Protein AF-A0A9D8L151-F1 (afdb_monomer)

Solvent-accessible surface area (backbone atoms only — not comparable to full-atom values): 4338 Å² total; per-residue (Å²): 138,76,75,86,80,45,41,68,56,51,57,60,62,44,51,64,57,49,52,53,37,49,52,52,35,46,48,28,48,47,51,42,46,47,45,30,35,67,76,64,43,23,74,76,38,93,86,62,50,52,53,70,59,33,50,53,51,35,48,53,39,48,54,51,41,56,62,64,67,51,81,62,75,66,85,127

Sequence (76 aa):
LLGAITGTDFNRAKTIAIVGLSLGFLLYAVGFVAVGGEWFAMWQSQIWNGQQKAFEFLTMISAVLIFLA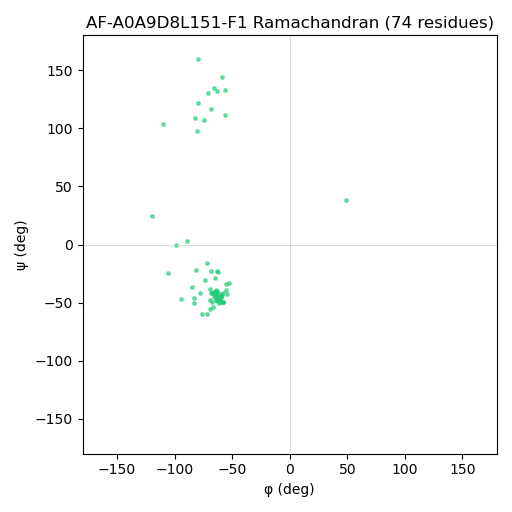LPDTAVD

Secondary structure (DSSP, 8-state):
------HHHHHHHHHHHHHHHHHHHHIIIIIIIIIIIIIS-GGG-TTT--HHHHHHHHHHHHHHHHHHHS------

Structure (mmCIF, N/CA/C/O backbone):
data_AF-A0A9D8L151-F1
#
_entry.id   AF-A0A9D8L151-F1
#
loop_
_atom_site.group_PDB
_atom_site.id
_atom_site.type_symbol
_atom_site.label_atom_id
_a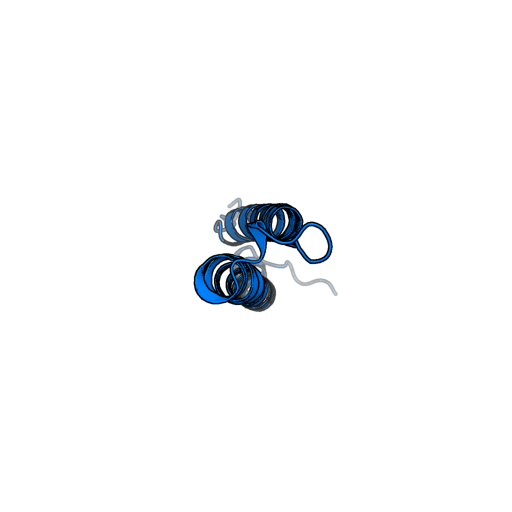tom_site.label_alt_id
_atom_site.label_comp_id
_atom_site.label_asym_id
_atom_site.label_entity_id
_atom_site.label_seq_id
_atom_site.pdbx_PDB_ins_code
_atom_site.Cartn_x
_atom_site.Cartn_y
_atom_site.Cartn_z
_atom_site.occupancy
_atom_site.B_iso_or_equiv
_atom_site.auth_seq_id
_atom_site.auth_comp_id
_atom_site.auth_asym_id
_atom_site.auth_atom_id
_atom_site.pdbx_PDB_model_num
ATOM 1 N N . LEU A 1 1 ? 30.181 -6.294 -18.222 1.00 50.25 1 LEU A N 1
ATOM 2 C CA . LEU A 1 1 ? 29.384 -7.191 -17.348 1.00 50.25 1 LEU A CA 1
ATOM 3 C C . LEU A 1 1 ? 28.153 -6.522 -16.733 1.00 50.25 1 LEU A C 1
ATOM 5 O O . LEU A 1 1 ? 27.329 -7.234 -16.184 1.00 50.25 1 LEU A O 1
ATOM 9 N N . LEU A 1 2 ? 27.953 -5.212 -16.902 1.00 60.62 2 LEU A N 1
ATOM 10 C CA . LEU A 1 2 ? 26.629 -4.601 -16.792 1.00 60.62 2 LEU A CA 1
ATOM 11 C C . LEU A 1 2 ? 26.244 -4.180 -18.209 1.00 60.62 2 LEU A C 1
ATOM 13 O O . LEU A 1 2 ? 26.848 -3.260 -18.755 1.00 60.62 2 LEU A O 1
ATOM 17 N N . GLY A 1 3 ? 25.353 -4.932 -18.857 1.00 63.84 3 GLY A N 1
ATOM 18 C CA . GLY A 1 3 ? 24.691 -4.419 -20.057 1.00 63.84 3 GLY A CA 1
ATOM 19 C C . GLY A 1 3 ? 23.951 -3.138 -19.676 1.00 63.84 3 GLY A C 1
ATOM 20 O O . GLY A 1 3 ? 23.476 -3.037 -18.544 1.00 63.84 3 GLY A O 1
ATOM 21 N N . ALA A 1 4 ? 23.912 -2.150 -20.569 1.00 75.00 4 ALA A N 1
ATOM 22 C CA . ALA A 1 4 ? 23.177 -0.917 -20.316 1.00 75.00 4 ALA A CA 1
ATOM 23 C C . ALA A 1 4 ? 21.714 -1.273 -20.001 1.00 75.00 4 ALA A C 1
ATOM 25 O O . ALA A 1 4 ? 21.010 -1.789 -20.865 1.00 75.00 4 ALA A O 1
ATOM 26 N N . ILE A 1 5 ? 21.284 -1.065 -18.753 1.00 79.00 5 ILE A N 1
ATOM 27 C CA . ILE A 1 5 ? 19.882 -1.228 -18.367 1.00 79.00 5 ILE A CA 1
ATOM 28 C C . ILE A 1 5 ? 19.124 -0.108 -19.068 1.00 79.00 5 ILE A C 1
ATOM 30 O O . ILE A 1 5 ? 19.390 1.068 -18.817 1.00 79.00 5 ILE A O 1
ATOM 34 N N . THR A 1 6 ? 18.217 -0.469 -19.969 1.00 85.88 6 THR A N 1
ATOM 35 C CA . THR A 1 6 ? 17.401 0.522 -20.671 1.00 85.88 6 THR A CA 1
ATOM 36 C C . THR A 1 6 ? 16.252 0.996 -19.781 1.00 85.88 6 THR A C 1
ATOM 38 O O . THR A 1 6 ? 15.838 0.298 -18.850 1.00 85.88 6 THR A O 1
ATOM 41 N N . GLY A 1 7 ? 15.677 2.164 -20.088 1.00 85.25 7 GLY A N 1
ATOM 42 C CA . GLY A 1 7 ? 14.455 2.627 -19.419 1.00 85.25 7 GLY A CA 1
ATOM 43 C C . GLY A 1 7 ? 13.314 1.603 -19.520 1.00 85.25 7 GLY A C 1
ATOM 44 O O . GLY A 1 7 ? 12.565 1.405 -18.567 1.00 85.25 7 GLY A O 1
ATOM 45 N N . THR A 1 8 ? 13.221 0.867 -20.631 1.00 89.00 8 THR A N 1
ATOM 46 C CA . THR A 1 8 ? 12.240 -0.214 -20.819 1.00 89.00 8 THR A CA 1
ATOM 47 C C . THR A 1 8 ? 12.474 -1.386 -19.862 1.00 89.00 8 THR A C 1
ATOM 49 O O . THR A 1 8 ? 11.519 -1.880 -19.256 1.00 89.00 8 THR A O 1
ATOM 52 N N . ASP A 1 9 ? 13.730 -1.808 -19.678 1.00 90.12 9 ASP A N 1
ATOM 53 C CA . ASP A 1 9 ? 14.077 -2.891 -18.746 1.00 90.12 9 ASP A CA 1
ATOM 54 C C . ASP A 1 9 ? 13.757 -2.503 -17.300 1.00 90.12 9 ASP A C 1
ATOM 56 O O . ASP A 1 9 ? 13.184 -3.301 -16.551 1.00 90.12 9 ASP A O 1
ATOM 60 N N . PHE A 1 10 ? 14.055 -1.255 -16.923 1.00 89.00 10 PHE A N 1
ATOM 61 C CA . PHE A 1 10 ? 13.705 -0.725 -15.608 1.00 89.00 10 PHE A CA 1
ATOM 62 C C . PHE A 1 10 ? 12.186 -0.679 -15.406 1.00 89.00 10 PHE A C 1
ATOM 64 O O . PHE A 1 10 ? 11.681 -1.204 -14.413 1.00 89.00 10 PHE A O 1
ATOM 71 N N . ASN A 1 11 ? 11.439 -0.149 -16.381 1.00 92.06 11 ASN A N 1
ATOM 72 C CA . ASN A 1 11 ? 9.976 -0.119 -16.336 1.00 92.06 11 ASN A CA 1
ATOM 73 C C . ASN A 1 11 ? 9.365 -1.513 -16.144 1.00 92.06 11 ASN A C 1
ATOM 75 O O . ASN A 1 11 ? 8.433 -1.669 -15.353 1.00 92.06 11 ASN A O 1
ATOM 79 N N . ARG A 1 12 ? 9.928 -2.541 -16.787 1.00 92.50 12 ARG A N 1
ATOM 80 C CA . ARG A 1 12 ? 9.486 -3.929 -16.608 1.00 92.50 12 ARG A CA 1
ATOM 81 C C . ARG A 1 12 ? 9.824 -4.487 -15.222 1.00 92.50 12 ARG A C 1
ATOM 83 O O . ARG A 1 12 ? 9.020 -5.220 -14.647 1.00 92.50 12 ARG A O 1
ATOM 90 N N . ALA A 1 13 ? 10.984 -4.149 -14.664 1.00 93.50 13 ALA A N 1
ATOM 91 C CA . ALA A 1 13 ? 11.386 -4.610 -13.335 1.00 93.50 13 ALA A CA 1
ATOM 92 C C . ALA A 1 13 ? 10.477 -4.067 -12.213 1.00 93.50 13 ALA A C 1
ATOM 94 O O . ALA A 1 13 ? 10.261 -4.749 -11.207 1.00 93.50 13 ALA A O 1
ATOM 95 N N . LYS A 1 14 ? 9.877 -2.881 -12.401 1.00 95.31 14 LYS A N 1
ATOM 96 C CA . LYS A 1 14 ? 8.971 -2.254 -11.421 1.00 95.31 14 LYS A CA 1
ATOM 97 C C . LYS A 1 14 ? 7.697 -3.057 -11.145 1.00 95.31 14 LYS A C 1
ATOM 99 O O . LYS A 1 14 ? 7.123 -2.907 -10.067 1.00 95.31 14 LYS A O 1
ATOM 104 N N . THR A 1 15 ? 7.260 -3.936 -12.054 1.00 96.00 15 THR A N 1
ATOM 105 C CA . THR A 1 15 ? 5.990 -4.674 -11.922 1.00 96.00 15 THR A CA 1
ATOM 106 C C . THR A 1 15 ? 5.880 -5.444 -10.606 1.00 96.00 15 THR A C 1
ATOM 108 O O . THR A 1 15 ? 4.838 -5.390 -9.960 1.00 96.00 15 THR A O 1
ATOM 111 N N . ILE A 1 16 ? 6.947 -6.118 -10.168 1.00 97.69 16 ILE A N 1
ATOM 112 C CA . ILE A 1 16 ? 6.921 -6.905 -8.923 1.00 97.69 16 ILE A CA 1
ATOM 113 C C . ILE A 1 16 ? 6.682 -5.993 -7.713 1.00 97.69 16 ILE A C 1
ATOM 115 O O . ILE A 1 16 ? 5.854 -6.298 -6.854 1.00 97.69 16 ILE A O 1
ATOM 119 N N . ALA A 1 17 ? 7.363 -4.848 -7.668 1.00 97.75 17 ALA A N 1
ATOM 120 C CA . ALA A 1 17 ? 7.195 -3.869 -6.603 1.00 97.75 17 ALA A CA 1
ATOM 121 C C . ALA A 1 17 ? 5.797 -3.226 -6.632 1.00 97.75 17 ALA A C 1
ATOM 123 O O . ALA A 1 17 ? 5.166 -3.112 -5.585 1.00 97.75 17 ALA A O 1
ATOM 124 N N . ILE A 1 18 ? 5.269 -2.892 -7.815 1.00 98.25 18 ILE A N 1
ATOM 125 C CA . ILE A 1 18 ? 3.902 -2.369 -7.985 1.00 98.25 18 ILE A CA 1
ATOM 126 C C . ILE A 1 18 ? 2.860 -3.371 -7.475 1.00 98.25 18 ILE A C 1
ATOM 128 O O . ILE A 1 18 ? 1.929 -2.976 -6.772 1.00 98.25 18 ILE A O 1
ATOM 132 N N . VAL A 1 19 ? 3.020 -4.665 -7.772 1.00 98.44 19 VAL A N 1
ATOM 133 C CA . VAL A 1 19 ? 2.123 -5.717 -7.267 1.00 98.44 19 VAL A CA 1
ATOM 134 C C . VAL A 1 19 ? 2.191 -5.799 -5.742 1.00 98.44 19 VAL A C 1
ATOM 136 O O . VAL A 1 19 ? 1.150 -5.775 -5.088 1.00 98.44 19 VAL A O 1
ATOM 139 N N . GLY A 1 20 ? 3.393 -5.835 -5.160 1.00 98.44 20 GLY A N 1
ATOM 140 C CA . GLY A 1 20 ? 3.567 -5.874 -3.704 1.00 98.44 20 GLY A CA 1
ATOM 141 C C . GLY A 1 20 ? 2.961 -4.658 -2.996 1.00 98.44 20 GLY A C 1
ATOM 142 O O . GLY A 1 20 ? 2.228 -4.810 -2.019 1.00 98.44 20 GLY A O 1
ATOM 143 N N . LEU A 1 21 ? 3.198 -3.457 -3.525 1.00 98.56 21 LEU A N 1
ATOM 144 C CA . LEU A 1 21 ? 2.621 -2.214 -3.009 1.00 98.56 21 LEU A CA 1
ATOM 145 C C . LEU A 1 21 ? 1.095 -2.195 -3.147 1.00 98.56 21 LEU A C 1
ATOM 147 O O . LEU A 1 21 ? 0.409 -1.766 -2.226 1.00 98.56 21 LEU A O 1
ATOM 151 N N . SER A 1 22 ? 0.554 -2.715 -4.250 1.00 98.62 22 SER A N 1
ATOM 152 C CA . SER A 1 22 ? -0.896 -2.817 -4.461 1.00 98.62 22 SER A CA 1
ATOM 153 C C . SER A 1 22 ? -1.549 -3.781 -3.466 1.00 98.62 22 SER A C 1
ATOM 155 O O . SER A 1 22 ? -2.599 -3.474 -2.906 1.00 98.62 22 SER A O 1
ATOM 157 N N . LEU A 1 23 ? -0.911 -4.921 -3.181 1.00 98.75 23 LEU A N 1
ATOM 158 C CA . LEU A 1 23 ? -1.367 -5.846 -2.138 1.00 98.75 23 LEU A CA 1
ATOM 159 C C . LEU A 1 23 ? -1.309 -5.201 -0.747 1.00 98.75 23 LEU A C 1
ATOM 161 O O . LEU A 1 23 ? -2.255 -5.340 0.027 1.00 98.75 23 LEU A O 1
ATOM 165 N N . GLY A 1 24 ? -0.244 -4.453 -0.447 1.00 98.50 24 GLY A N 1
ATOM 166 C CA . GLY A 1 24 ? -0.142 -3.669 0.785 1.00 98.50 24 GLY A CA 1
ATOM 167 C C . GLY A 1 24 ? -1.246 -2.613 0.898 1.00 98.50 24 GLY A C 1
ATOM 168 O O . GLY A 1 24 ? -1.887 -2.500 1.940 1.00 98.50 24 GLY A O 1
ATOM 169 N N . PHE A 1 25 ? -1.524 -1.886 -0.186 1.00 98.62 25 PH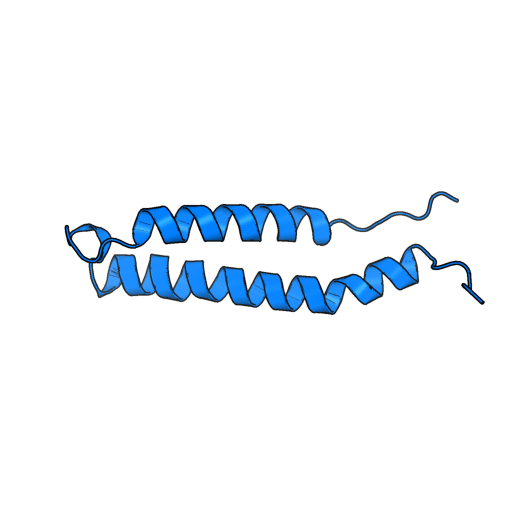E A N 1
ATOM 170 C CA . PHE A 1 25 ? -2.610 -0.909 -0.245 1.00 98.62 25 PHE A CA 1
ATOM 171 C C . PHE A 1 25 ? -3.953 -1.573 0.068 1.00 98.62 25 PHE A C 1
ATOM 173 O O . PHE A 1 25 ? -4.679 -1.102 0.941 1.00 98.62 25 PHE A O 1
ATOM 180 N N . LEU A 1 26 ? -4.263 -2.697 -0.587 1.00 98.56 26 LEU A N 1
ATOM 181 C CA . LEU A 1 26 ? -5.505 -3.437 -0.357 1.00 98.56 26 LEU A CA 1
ATOM 182 C C . LEU A 1 26 ? -5.603 -3.972 1.074 1.00 98.56 26 LEU A C 1
ATOM 184 O O . LEU A 1 26 ? -6.672 -3.886 1.673 1.00 98.56 26 LEU A O 1
ATOM 188 N N . LEU A 1 27 ? -4.507 -4.472 1.647 1.00 98.44 27 LEU A N 1
ATOM 189 C CA . LEU A 1 27 ? -4.483 -4.947 3.030 1.00 98.44 27 LEU A CA 1
ATOM 190 C C . LEU A 1 27 ? -4.904 -3.846 4.013 1.00 98.44 27 LEU A C 1
ATOM 192 O O . LEU A 1 27 ? -5.767 -4.080 4.858 1.00 98.44 27 LEU A O 1
ATOM 196 N N . TYR A 1 28 ? -4.327 -2.648 3.901 1.00 98.38 28 TYR A N 1
ATOM 197 C CA . TYR A 1 28 ? -4.641 -1.553 4.822 1.00 98.38 28 TYR A CA 1
ATOM 198 C C . TYR A 1 28 ? -5.978 -0.876 4.505 1.00 98.38 28 TYR A C 1
ATOM 200 O O . TYR A 1 28 ? -6.757 -0.624 5.425 1.00 98.38 28 TYR A O 1
ATOM 208 N N . ALA A 1 29 ? -6.290 -0.636 3.230 1.00 98.00 29 ALA A N 1
ATOM 209 C CA . ALA A 1 29 ? -7.551 -0.015 2.828 1.00 98.00 29 ALA A CA 1
ATOM 210 C C . ALA A 1 29 ? -8.757 -0.922 3.111 1.00 98.00 29 ALA A C 1
ATOM 212 O O . ALA A 1 29 ? -9.735 -0.490 3.716 1.00 98.00 29 ALA A O 1
ATOM 213 N N . VAL A 1 30 ? -8.697 -2.190 2.705 1.00 98.00 30 VAL A N 1
ATOM 214 C CA . VAL A 1 30 ? -9.825 -3.112 2.878 1.00 98.00 30 VAL A CA 1
ATOM 215 C C . VAL A 1 30 ? -9.817 -3.704 4.280 1.00 98.00 30 VAL A C 1
ATOM 217 O O . VAL A 1 30 ? -10.830 -3.643 4.965 1.00 98.00 30 VAL A O 1
ATOM 220 N N . GLY A 1 31 ? -8.690 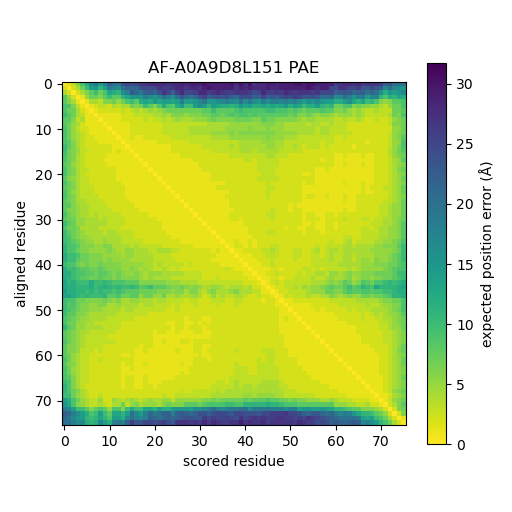-4.248 4.740 1.00 97.38 31 GLY A N 1
ATOM 221 C CA . GLY A 1 31 ? -8.629 -4.957 6.021 1.00 97.38 31 GLY A CA 1
ATOM 222 C C . GLY A 1 31 ? -8.797 -4.041 7.233 1.00 97.38 31 GLY A C 1
ATOM 223 O O . GLY A 1 31 ? -9.597 -4.328 8.120 1.00 97.38 31 GLY A O 1
ATOM 224 N N . PHE A 1 32 ? -8.071 -2.923 7.277 1.00 96.44 32 PHE A N 1
ATOM 225 C CA . PHE A 1 32 ? -8.072 -2.058 8.460 1.00 96.44 32 PHE A CA 1
ATOM 226 C C . PHE A 1 32 ? -9.074 -0.914 8.366 1.00 96.44 32 PHE A C 1
ATOM 228 O O . PHE A 1 32 ? -9.803 -0.685 9.328 1.00 96.44 32 PHE A O 1
ATOM 235 N N . VAL A 1 33 ? -9.127 -0.200 7.237 1.00 96.75 33 VAL A N 1
ATOM 236 C CA . VAL A 1 33 ? -10.031 0.952 7.105 1.00 96.75 33 VAL A CA 1
ATOM 237 C C . VAL A 1 33 ? -11.472 0.487 6.901 1.00 96.75 33 VAL A C 1
ATOM 239 O O . VAL A 1 33 ? -12.312 0.788 7.740 1.00 96.75 33 VAL A O 1
ATOM 242 N N . ALA A 1 34 ? -11.764 -0.280 5.846 1.00 96.62 34 ALA A N 1
ATOM 243 C CA . ALA A 1 34 ? -13.137 -0.700 5.564 1.00 96.62 34 ALA A CA 1
ATOM 244 C C . ALA A 1 34 ? -13.641 -1.749 6.569 1.00 96.62 34 ALA A C 1
ATOM 246 O O . ALA A 1 34 ? -14.608 -1.509 7.280 1.00 96.62 34 ALA A O 1
ATOM 247 N N . VAL A 1 35 ? -12.980 -2.903 6.672 1.00 97.56 35 VAL A N 1
ATOM 248 C CA . VAL A 1 35 ? -13.434 -3.993 7.549 1.00 97.56 35 VAL A CA 1
ATOM 249 C C . VAL A 1 35 ? -13.267 -3.614 9.022 1.00 97.56 35 VAL A C 1
ATOM 251 O O . VAL A 1 35 ? -14.242 -3.626 9.770 1.00 97.56 35 VAL A O 1
ATOM 254 N N . GLY A 1 36 ? -12.057 -3.240 9.447 1.00 95.25 36 GLY A N 1
ATOM 255 C CA . GLY A 1 36 ? -11.793 -2.841 10.833 1.00 95.25 36 GLY A CA 1
ATOM 256 C C . GLY A 1 36 ? -12.595 -1.610 11.270 1.00 95.25 36 GLY A C 1
ATOM 257 O O . GLY A 1 36 ? -13.255 -1.636 12.310 1.00 95.25 36 GLY A O 1
ATOM 258 N N . GLY A 1 37 ? -12.564 -0.538 10.481 1.00 94.75 37 GLY A N 1
ATOM 259 C CA . GLY A 1 37 ? -13.256 0.711 10.795 1.00 94.75 37 GLY A CA 1
ATOM 260 C C . GLY A 1 37 ? -14.779 0.579 10.775 1.00 94.75 37 GLY A C 1
ATOM 261 O O . GLY A 1 37 ? -15.416 0.905 11.776 1.00 94.75 37 GLY A O 1
ATOM 262 N N . GLU A 1 38 ? -15.359 0.081 9.680 1.00 94.69 38 GLU A N 1
ATOM 263 C CA . GLU A 1 38 ? -16.816 0.109 9.482 1.00 94.69 38 GLU A CA 1
ATOM 264 C C . GLU A 1 38 ? -17.537 -1.055 10.171 1.00 94.69 38 GLU A C 1
ATOM 266 O O . GLU A 1 38 ? -18.547 -0.840 10.838 1.00 94.69 38 GLU A O 1
ATOM 271 N N . TRP A 1 39 ? -17.046 -2.294 10.044 1.00 95.69 39 TRP A N 1
ATOM 272 C CA . TRP A 1 39 ? -17.766 -3.462 10.583 1.00 95.69 39 TRP A CA 1
ATOM 273 C C . TRP A 1 39 ? -17.471 -3.720 12.055 1.00 95.69 39 TRP A C 1
ATOM 275 O O . TRP A 1 39 ? -18.364 -4.128 12.796 1.00 95.6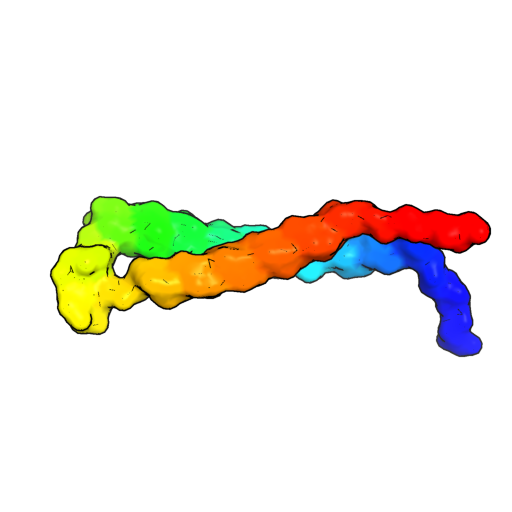9 39 TRP A O 1
ATOM 285 N N . PHE A 1 40 ? -16.231 -3.485 12.486 1.00 94.44 40 PHE A N 1
ATOM 286 C CA . PHE A 1 40 ? -15.816 -3.719 13.871 1.00 94.44 40 PHE A CA 1
ATOM 287 C C . PHE A 1 40 ? -15.798 -2.449 14.726 1.00 94.44 40 PHE A C 1
ATOM 289 O O . PHE A 1 40 ? -15.466 -2.531 15.909 1.00 94.44 40 PHE A O 1
ATOM 296 N N . ALA A 1 41 ? -16.142 -1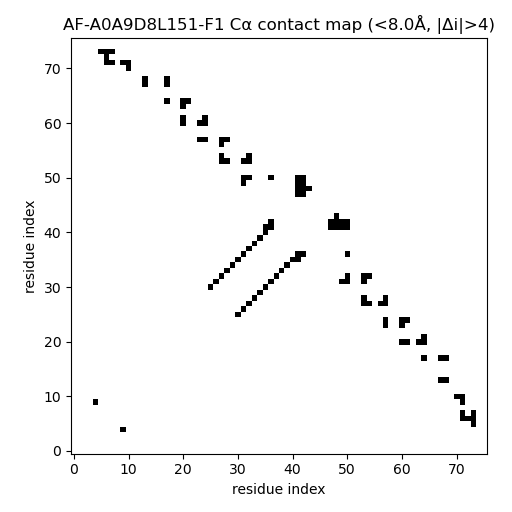.287 14.155 1.00 95.00 41 ALA A N 1
ATOM 297 C CA . ALA A 1 41 ? -16.090 0.007 14.836 1.00 95.00 41 ALA A CA 1
ATOM 298 C C . ALA A 1 41 ? -14.741 0.245 15.545 1.00 95.00 41 ALA A C 1
ATOM 300 O O . ALA A 1 41 ? -14.691 0.800 16.645 1.00 95.00 41 ALA A O 1
ATOM 301 N N . MET A 1 42 ? -13.631 -0.181 14.923 1.00 95.75 42 MET A N 1
ATOM 302 C CA . MET A 1 42 ? -12.280 -0.147 15.506 1.00 95.75 42 MET A CA 1
ATOM 303 C C . MET A 1 42 ? -11.900 1.246 16.032 1.00 95.75 42 MET A C 1
ATOM 305 O O . MET A 1 42 ? -11.223 1.374 17.052 1.00 95.75 42 MET A O 1
ATOM 309 N N . TRP A 1 43 ? -12.395 2.294 15.375 1.00 92.00 43 TRP A N 1
ATOM 310 C CA . TRP A 1 43 ? -12.202 3.690 15.759 1.00 92.00 43 TRP A CA 1
ATOM 311 C C . TRP A 1 43 ? -12.782 4.059 17.138 1.00 92.00 43 TRP A C 1
ATOM 313 O O . TRP A 1 43 ? -12.297 5.007 17.755 1.00 92.00 43 TRP A O 1
ATOM 323 N N . GLN A 1 44 ? -13.776 3.324 17.653 1.00 93.69 44 GLN A N 1
ATOM 324 C CA . GLN A 1 44 ? -14.362 3.569 18.980 1.00 93.69 44 GLN A CA 1
ATOM 325 C C . GLN A 1 44 ? -13.537 2.967 20.125 1.00 93.69 44 GLN A C 1
ATOM 327 O O . GLN A 1 44 ? -13.656 3.397 21.274 1.00 93.69 44 GLN A O 1
ATOM 332 N N . SER A 1 45 ? -12.698 1.969 19.840 1.00 92.81 45 SER A N 1
ATOM 333 C CA . SER A 1 45 ? -11.956 1.244 20.870 1.00 92.81 45 SER A CA 1
ATOM 334 C C . SER A 1 45 ? -10.725 2.015 21.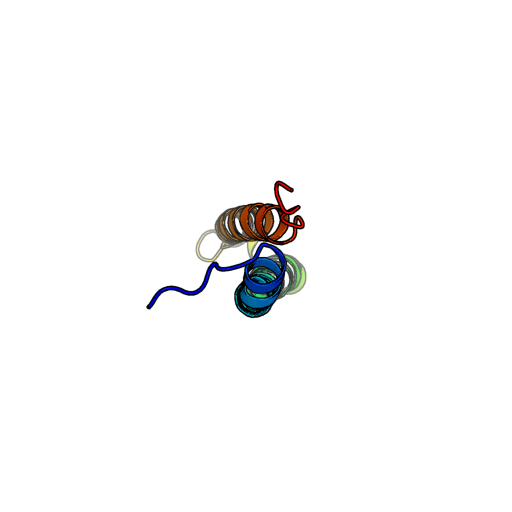343 1.00 92.81 45 SER A C 1
ATOM 336 O O . SER A 1 45 ? -9.813 2.270 20.571 1.00 92.81 45 SER A O 1
ATOM 338 N N . GLN A 1 46 ? -10.619 2.316 22.637 1.00 90.06 46 GLN A N 1
ATOM 339 C CA . GLN A 1 46 ? -9.439 3.007 23.191 1.00 90.06 46 GLN A CA 1
ATOM 340 C C . GLN A 1 46 ? -8.161 2.152 23.172 1.00 90.06 46 GLN A C 1
ATOM 342 O O . GLN A 1 46 ? -7.056 2.682 23.199 1.00 90.06 46 GLN A O 1
ATOM 347 N N . ILE A 1 47 ? -8.310 0.826 23.129 1.00 91.50 47 ILE A N 1
ATOM 348 C CA . ILE A 1 47 ? -7.199 -0.135 23.206 1.00 91.50 47 ILE A CA 1
ATOM 349 C C . ILE A 1 47 ? -6.873 -0.792 21.862 1.00 91.50 47 ILE A C 1
ATOM 351 O O . ILE A 1 47 ? -5.745 -1.225 21.657 1.00 91.50 47 ILE A O 1
ATOM 355 N N . TRP A 1 48 ? -7.840 -0.855 20.943 1.00 88.31 48 TRP A N 1
ATOM 356 C CA . TRP A 1 48 ? -7.700 -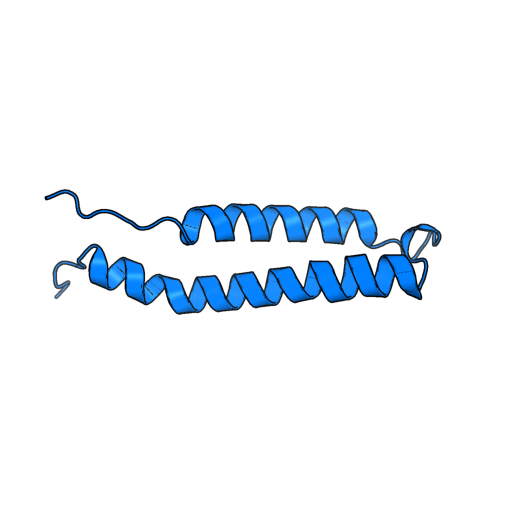1.521 19.645 1.00 88.31 48 TRP A CA 1
ATOM 357 C C . TRP A 1 48 ? -7.907 -0.568 18.459 1.00 88.31 48 TRP A C 1
ATOM 359 O O . TRP A 1 48 ? -8.236 -1.023 17.373 1.00 88.31 48 TRP A O 1
ATOM 369 N N . ASN A 1 49 ? -7.703 0.744 18.613 1.00 94.38 49 ASN A N 1
ATOM 370 C CA . ASN A 1 49 ? -7.814 1.679 17.488 1.00 94.38 49 ASN A CA 1
ATOM 371 C C . ASN A 1 49 ? -6.548 1.687 16.616 1.00 94.38 49 ASN A C 1
ATOM 373 O O . ASN A 1 49 ? -5.569 2.380 16.895 1.00 94.38 49 ASN A O 1
ATOM 377 N N . GLY A 1 50 ? -6.598 0.934 15.517 1.00 94.44 50 GLY A N 1
ATOM 378 C CA . GLY A 1 50 ? -5.565 0.921 14.481 1.00 94.44 50 GLY A CA 1
ATOM 379 C C . GLY A 1 50 ? -5.758 1.948 13.360 1.00 94.44 50 GLY A C 1
ATOM 380 O O . GLY A 1 50 ? -4.964 1.949 12.422 1.00 94.44 50 GLY A O 1
ATOM 381 N N . GLN A 1 51 ? -6.781 2.810 13.409 1.00 94.56 51 GLN A N 1
ATOM 382 C CA . GLN A 1 51 ? -7.202 3.645 12.273 1.00 94.56 51 GLN A CA 1
ATOM 383 C C . GLN A 1 51 ? -6.101 4.613 11.824 1.00 94.56 51 GLN A C 1
ATOM 385 O O . GLN A 1 51 ? -5.767 4.678 10.641 1.00 94.56 51 GLN A O 1
ATOM 390 N N . GLN A 1 52 ? -5.483 5.316 12.778 1.00 95.44 52 GLN A N 1
ATOM 391 C CA . GLN A 1 52 ? -4.405 6.262 12.486 1.00 95.44 52 GLN A CA 1
ATOM 392 C C . GLN A 1 52 ? -3.186 5.555 11.881 1.00 95.44 52 GLN A C 1
ATOM 394 O O . GLN A 1 52 ? -2.593 6.039 10.921 1.00 95.44 52 GLN A O 1
ATOM 399 N N . LYS A 1 53 ? -2.832 4.376 12.403 1.00 96.75 53 LYS A N 1
ATOM 400 C CA . LYS A 1 53 ? -1.712 3.588 11.875 1.00 96.75 53 LYS A CA 1
ATOM 401 C C . LYS A 1 53 ? -2.008 3.045 10.486 1.00 96.75 53 LYS A C 1
ATOM 403 O O . LYS A 1 53 ? -1.152 3.143 9.612 1.00 96.75 53 LYS A O 1
ATOM 408 N N . ALA A 1 54 ? -3.221 2.554 10.248 1.00 97.19 54 ALA A N 1
ATOM 409 C CA . ALA A 1 54 ? -3.649 2.144 8.919 1.00 97.19 54 ALA A CA 1
ATOM 410 C C . ALA A 1 54 ? -3.555 3.302 7.915 1.00 97.19 54 ALA A C 1
ATOM 412 O O . ALA A 1 54 ? -3.051 3.098 6.815 1.00 97.19 54 ALA A O 1
ATOM 413 N N . PHE A 1 55 ? -3.952 4.516 8.309 1.00 96.69 55 PHE A N 1
ATOM 414 C CA . PHE A 1 55 ? -3.822 5.708 7.470 1.00 96.69 55 PHE A CA 1
ATOM 415 C C . PHE A 1 55 ? -2.358 6.071 7.167 1.00 96.69 55 PHE A C 1
ATOM 417 O O . PHE A 1 55 ? -2.029 6.347 6.013 1.00 96.69 55 PHE A O 1
ATOM 424 N N . GLU A 1 56 ? -1.466 6.027 8.163 1.00 98.31 56 GLU A N 1
ATOM 425 C CA . GLU A 1 56 ? -0.026 6.271 7.977 1.00 98.31 56 GLU A CA 1
ATOM 426 C C . GLU A 1 56 ? 0.589 5.286 6.962 1.00 98.31 56 GLU A C 1
ATOM 428 O O . GLU A 1 56 ? 1.241 5.708 6.002 1.00 98.31 56 GLU A O 1
ATOM 433 N N . PHE A 1 57 ? 0.337 3.979 7.125 1.00 98.31 57 PHE A N 1
ATOM 434 C CA . PHE A 1 57 ? 0.835 2.954 6.199 1.00 98.31 57 PHE A CA 1
ATOM 435 C C . PHE A 1 57 ? 0.219 3.082 4.809 1.00 98.31 57 PHE A C 1
ATOM 437 O O . PHE A 1 57 ? 0.944 3.038 3.814 1.00 98.31 57 PHE A O 1
ATOM 444 N N . LEU A 1 58 ? -1.098 3.285 4.731 1.00 98.25 58 LEU A N 1
ATOM 445 C CA . LEU A 1 58 ? -1.796 3.472 3.465 1.00 98.25 58 LEU A CA 1
ATOM 446 C C . LEU A 1 58 ? -1.234 4.677 2.702 1.00 98.25 58 LEU A C 1
ATOM 448 O O . LEU A 1 58 ? -0.984 4.571 1.503 1.00 98.25 58 LEU A O 1
ATOM 452 N N . THR A 1 59 ? -0.974 5.791 3.390 1.00 98.50 59 THR A N 1
ATOM 453 C CA . THR A 1 59 ? -0.401 7.007 2.792 1.00 98.50 59 THR A CA 1
ATOM 454 C C . THR A 1 59 ? 1.006 6.755 2.258 1.00 98.50 59 THR A C 1
ATOM 456 O O . THR A 1 59 ? 1.288 7.091 1.108 1.00 98.50 59 THR A O 1
ATOM 459 N N . MET A 1 60 ? 1.877 6.118 3.049 1.00 98.56 60 MET A N 1
ATOM 460 C CA . MET A 1 60 ? 3.248 5.809 2.627 1.00 98.56 60 MET A CA 1
ATOM 461 C C . MET A 1 60 ? 3.269 4.866 1.417 1.00 98.56 60 MET A C 1
ATOM 463 O O . MET A 1 60 ? 3.947 5.140 0.427 1.00 98.56 60 MET A O 1
ATOM 467 N N . ILE A 1 61 ? 2.484 3.785 1.466 1.00 98.62 61 ILE A N 1
ATOM 468 C CA . ILE A 1 61 ? 2.363 2.827 0.359 1.00 98.62 61 ILE A CA 1
ATOM 469 C C . ILE A 1 61 ? 1.840 3.530 -0.894 1.00 98.62 61 ILE A C 1
ATOM 471 O O . ILE A 1 61 ? 2.400 3.340 -1.970 1.00 98.62 61 ILE A O 1
ATOM 475 N N . SER A 1 62 ? 0.810 4.368 -0.757 1.00 98.50 62 SER A N 1
ATOM 476 C CA . SER A 1 62 ? 0.220 5.103 -1.882 1.00 98.50 62 SER A CA 1
ATOM 477 C C . SER A 1 62 ? 1.215 6.069 -2.514 1.00 98.50 62 SER A C 1
ATOM 479 O O . SER A 1 62 ? 1.332 6.099 -3.734 1.00 98.50 62 SER A O 1
ATOM 481 N N . ALA A 1 63 ? 1.964 6.825 -1.707 1.00 98.56 63 ALA A N 1
ATOM 482 C CA . ALA A 1 63 ? 2.962 7.765 -2.209 1.00 98.56 63 ALA A CA 1
ATOM 483 C C . ALA A 1 63 ? 4.047 7.052 -3.029 1.00 98.56 63 ALA A C 1
ATOM 485 O O . ALA A 1 63 ? 4.356 7.470 -4.147 1.00 98.56 63 ALA A O 1
ATOM 486 N N . VAL A 1 64 ? 4.575 5.937 -2.512 1.00 98.38 64 VAL A N 1
ATOM 487 C CA . VAL A 1 64 ? 5.583 5.134 -3.219 1.00 98.38 64 VAL A CA 1
ATOM 488 C C . VAL A 1 64 ? 4.990 4.477 -4.465 1.00 98.38 64 VAL A C 1
ATOM 490 O O . VAL A 1 64 ? 5.630 4.481 -5.512 1.00 98.38 64 VAL A O 1
ATOM 493 N N . LEU A 1 65 ? 3.770 3.942 -4.381 1.00 98.31 65 LEU A N 1
ATOM 494 C CA . LEU A 1 65 ? 3.088 3.316 -5.513 1.00 98.31 65 LEU A CA 1
ATOM 495 C C . LEU A 1 65 ? 2.851 4.311 -6.650 1.00 98.31 65 LEU A C 1
ATOM 497 O O . LEU A 1 65 ? 3.150 3.986 -7.794 1.00 98.31 65 LEU A O 1
ATOM 501 N N . ILE A 1 66 ? 2.365 5.517 -6.342 1.00 97.81 66 ILE A N 1
ATOM 502 C CA . ILE A 1 66 ? 2.159 6.583 -7.331 1.00 97.81 66 ILE A CA 1
ATOM 503 C C . ILE A 1 66 ? 3.488 6.945 -7.989 1.00 97.81 66 ILE A C 1
ATOM 505 O O . ILE A 1 66 ? 3.573 6.964 -9.215 1.00 97.81 66 ILE A O 1
ATOM 509 N N . PHE A 1 67 ? 4.529 7.189 -7.188 1.00 96.88 67 PHE A N 1
ATOM 510 C CA . PHE A 1 67 ? 5.847 7.536 -7.711 1.00 96.88 67 PHE A CA 1
ATOM 511 C C . PHE A 1 67 ? 6.417 6.433 -8.612 1.00 96.88 67 PHE A C 1
ATOM 513 O O . PHE A 1 67 ? 6.911 6.716 -9.698 1.00 96.88 67 PHE A O 1
ATOM 520 N N . LEU A 1 68 ? 6.310 5.169 -8.201 1.00 96.00 68 LEU A N 1
ATOM 521 C CA . LEU A 1 68 ? 6.856 4.040 -8.952 1.00 96.00 68 LEU A CA 1
ATOM 522 C C . LEU A 1 68 ? 6.050 3.712 -10.218 1.00 96.00 68 LEU A C 1
ATOM 524 O O . LEU A 1 68 ? 6.607 3.228 -11.206 1.00 96.00 68 LEU A O 1
ATOM 528 N N . ALA A 1 69 ? 4.740 3.958 -10.195 1.00 95.31 69 ALA A N 1
ATOM 529 C CA . ALA A 1 69 ? 3.859 3.735 -11.335 1.00 95.31 69 ALA A CA 1
ATOM 530 C C . ALA A 1 69 ? 4.062 4.762 -12.460 1.00 95.31 69 ALA A C 1
ATOM 532 O O . ALA A 1 69 ? 3.626 4.508 -13.585 1.00 95.31 69 ALA A O 1
ATOM 533 N N . LEU A 1 70 ? 4.729 5.892 -12.194 1.00 94.44 70 LEU A N 1
ATOM 534 C CA . LEU A 1 70 ? 5.113 6.824 -13.249 1.00 94.44 70 LEU A CA 1
ATOM 535 C C . LEU A 1 70 ? 6.093 6.141 -14.226 1.00 94.44 70 LEU A C 1
ATOM 537 O O . LEU A 1 70 ? 7.047 5.492 -13.784 1.00 94.44 70 LEU A O 1
ATOM 541 N N . PRO A 1 71 ? 5.877 6.251 -15.550 1.00 88.12 71 PRO A N 1
ATOM 542 C CA . PRO A 1 71 ? 6.814 5.730 -16.536 1.00 88.12 71 PRO A CA 1
ATOM 543 C C . PRO A 1 71 ? 8.145 6.481 -16.478 1.00 88.12 71 PRO A C 1
ATOM 545 O O . PRO A 1 71 ? 8.160 7.710 -16.484 1.00 88.12 71 PRO A O 1
ATOM 548 N N . ASP A 1 72 ? 9.258 5.750 -16.500 1.00 87.50 72 ASP A N 1
ATOM 549 C CA . ASP A 1 72 ? 10.567 6.357 -16.738 1.00 87.50 72 ASP A CA 1
ATOM 550 C C . ASP A 1 72 ? 10.741 6.517 -18.247 1.00 87.50 72 ASP A C 1
ATOM 552 O O . ASP A 1 72 ? 10.867 5.524 -18.972 1.00 87.50 72 ASP A O 1
ATOM 556 N N . THR A 1 73 ? 10.702 7.755 -18.736 1.00 79.69 73 THR A N 1
ATOM 557 C CA . THR A 1 73 ? 11.067 8.066 -20.120 1.00 79.69 73 THR A CA 1
ATOM 558 C C . THR A 1 73 ? 12.573 7.901 -20.273 1.00 79.69 73 THR A C 1
ATOM 560 O O . THR A 1 73 ? 13.333 8.425 -19.458 1.00 79.69 73 THR A O 1
ATOM 563 N N . ALA A 1 74 ? 13.013 7.174 -21.302 1.00 62.69 74 ALA A N 1
ATOM 564 C CA . ALA A 1 74 ? 14.422 7.165 -21.666 1.00 62.69 74 ALA A CA 1
ATOM 565 C C . ALA A 1 74 ? 14.864 8.613 -21.931 1.00 62.69 74 ALA A C 1
ATOM 567 O O . ALA A 1 74 ? 14.147 9.367 -22.585 1.00 62.69 74 ALA A O 1
ATOM 568 N N . VAL A 1 75 ? 16.006 9.018 -21.374 1.00 58.69 75 VAL A N 1
ATOM 569 C CA . VAL A 1 75 ? 16.715 10.170 -21.927 1.00 58.69 75 VAL A CA 1
ATOM 570 C C . VAL A 1 75 ? 17.350 9.639 -23.203 1.00 58.69 75 VAL A C 1
ATOM 572 O O . VAL A 1 75 ? 18.234 8.785 -23.119 1.00 58.69 75 VAL A O 1
ATOM 575 N N . ASP A 1 76 ? 16.799 10.051 -24.341 1.00 49.75 76 ASP A N 1
ATOM 576 C CA . ASP A 1 76 ? 17.354 9.775 -25.668 1.00 49.75 76 ASP A CA 1
ATOM 577 C C . ASP A 1 76 ? 18.803 10.283 -25.781 1.00 49.75 76 ASP A C 1
ATOM 579 O O . ASP A 1 76 ? 19.089 11.397 -25.272 1.00 49.75 76 ASP A O 1
#

Radius of gyration: 17.59 Å; Cα contacts (8 Å, |Δi|>4): 61; chains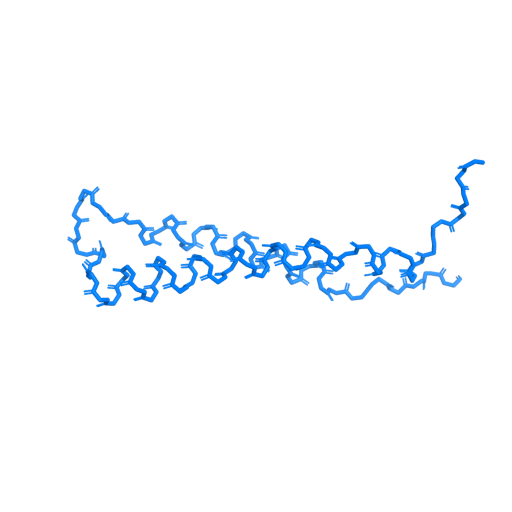: 1; bounding box: 47×17×49 Å

Mean predicted aligned error: 5.06 Å

Foldseek 3Di:
DDDPCFLVNLLVVLVVVLVVLVVQLCCLVVVCCPCVCPVVVQVVDPVRNCNVVSVVSNVVSVVVNVVSNDRDDGPD

pLDDT: mean 91.73, std 11.16, range [49.75, 98.75]